Protein AF-A0A4Q3UYQ0-F1 (afdb_monomer)

Solvent-accessible surface area (backbone atoms only — not comparable to full-atom values): 10060 Å² total; per-residue (Å²): 137,75,75,47,80,30,72,49,69,65,50,44,48,53,47,32,62,75,56,55,23,42,40,63,14,33,82,71,46,78,46,80,43,70,61,41,48,67,47,98,85,73,45,77,47,71,92,47,56,22,35,35,39,37,34,36,37,36,89,45,87,76,68,15,7,39,38,37,38,37,37,52,31,77,47,76,48,78,72,67,94,58,71,24,77,53,42,48,73,51,74,48,73,46,68,61,86,85,43,81,62,42,81,24,42,28,47,33,44,76,55,30,39,41,31,23,52,34,36,34,35,32,81,34,44,91,57,56,73,87,72,74,85,89,58,95,64,78,87,70,77,84,70,80,62,93,78,75,74,79,75,80,76,70,80,82,74,94,79,78,89,73,89,82,90,84,132

Mean predicted aligned error: 9.39 Å

Secondary structure (DSSP, 8-state):
-PPEEE-SHHHHHHHHHHTGGGTTEEEEEEEEE---EE-TTS-EE----EEEEEEEEESSSTT-EEEEEEEEE-EEEE---PEES--EEEEEEPPGGGSS--EEEEEE-SSEEEEESEEEEEE-GGG-SS--SSS-------PPPTT----------S---------

Nearest PDB structures (foldseek):
  3oan-assembly1_A  TM=2.760E-01  e=1.697E+00  Eremothecium gossypii
  2wjr-assembly1_A  TM=1.764E-01  e=6.204E+00  Escherichia coli K-12

Structure (mmCIF, N/CA/C/O backbone):
data_AF-A0A4Q3UYQ0-F1
#
_entry.id   AF-A0A4Q3UYQ0-F1
#
loop_
_atom_site.group_PDB
_atom_site.id
_atom_site.type_symbol
_atom_site.label_atom_id
_atom_site.label_alt_id
_atom_site.label_comp_id
_atom_site.label_asym_id
_atom_site.label_entity_id
_atom_site.label_seq_id
_atom_site.pdbx_PDB_ins_code
_atom_site.Cartn_x
_atom_site.Cartn_y
_atom_site.Cartn_z
_atom_site.occupancy
_atom_site.B_iso_or_equiv
_atom_site.auth_seq_id
_atom_site.auth_comp_id
_atom_site.auth_asym_id
_atom_site.auth_atom_id
_atom_site.pdbx_PDB_model_num
ATOM 1 N N . MET A 1 1 ? -15.874 -14.006 -4.101 1.00 61.88 1 MET A N 1
ATOM 2 C CA . MET A 1 1 ? -15.043 -13.456 -3.013 1.00 61.88 1 MET A CA 1
ATOM 3 C C . MET A 1 1 ? -15.285 -11.968 -2.985 1.00 61.88 1 MET A C 1
ATOM 5 O O . MET A 1 1 ? -15.209 -11.344 -4.038 1.00 61.88 1 MET A O 1
ATOM 9 N N . GLU A 1 2 ? -15.646 -11.451 -1.817 1.00 89.06 2 GLU A N 1
ATOM 10 C CA . GLU A 1 2 ? -16.036 -10.055 -1.628 1.00 89.06 2 GLU A CA 1
ATOM 11 C C . GLU A 1 2 ? -14.804 -9.193 -1.340 1.00 89.06 2 GLU A C 1
ATOM 13 O O . GLU A 1 2 ? -13.881 -9.630 -0.655 1.00 89.06 2 GLU A O 1
ATOM 18 N N . TRP A 1 3 ? -14.787 -7.981 -1.893 1.00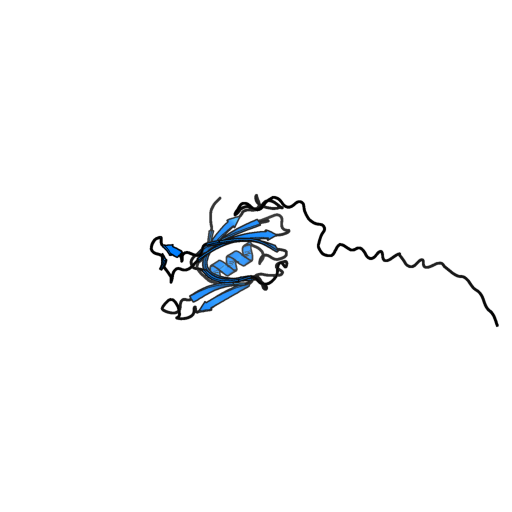 97.50 3 TRP A N 1
ATOM 19 C CA . TRP A 1 3 ? -13.757 -6.983 -1.620 1.00 97.50 3 TRP A CA 1
ATOM 20 C C . TRP A 1 3 ? -14.197 -6.090 -0.462 1.00 97.50 3 TRP A C 1
ATOM 22 O O . TRP A 1 3 ? -15.287 -5.519 -0.500 1.00 97.50 3 TRP A O 1
ATOM 32 N N . SER A 1 4 ? -13.317 -5.904 0.512 1.00 98.06 4 SER A N 1
ATOM 33 C CA . SER A 1 4 ? -13.482 -4.945 1.605 1.00 98.06 4 SER A CA 1
ATOM 34 C C . SER A 1 4 ? -12.833 -3.617 1.227 1.00 98.06 4 SER A C 1
ATOM 36 O O . SER A 1 4 ? -11.776 -3.611 0.601 1.00 98.06 4 SER A O 1
ATOM 38 N N . THR A 1 5 ? -13.451 -2.490 1.585 1.00 98.44 5 THR A N 1
ATOM 39 C CA . THR A 1 5 ? -12.921 -1.141 1.305 1.00 98.44 5 THR A CA 1
ATOM 40 C C . THR A 1 5 ? -12.381 -0.509 2.584 1.00 98.44 5 THR A C 1
ATOM 42 O O . THR A 1 5 ? -12.951 -0.708 3.649 1.00 98.44 5 THR A O 1
ATOM 45 N N . VAL A 1 6 ? -11.291 0.242 2.449 1.00 98.62 6 VAL A N 1
ATOM 46 C CA . VAL A 1 6 ? -10.626 1.034 3.482 1.00 98.62 6 VAL A CA 1
ATOM 47 C C . VAL A 1 6 ? -10.418 2.444 2.932 1.00 98.62 6 VAL A C 1
ATOM 49 O O . VAL A 1 6 ? -9.834 2.633 1.863 1.00 98.62 6 VAL A O 1
ATOM 52 N N . SER A 1 7 ? -10.914 3.430 3.660 1.00 98.00 7 SER A N 1
ATOM 53 C CA . SER A 1 7 ? -10.952 4.844 3.287 1.00 98.00 7 SER A CA 1
ATOM 54 C C . SER A 1 7 ? -10.630 5.786 4.449 1.00 98.00 7 SER A C 1
ATOM 56 O O . SER A 1 7 ? -10.416 6.975 4.218 1.00 98.00 7 SER A O 1
ATOM 58 N N . THR A 1 8 ? -10.536 5.268 5.677 1.00 98.38 8 THR A N 1
ATOM 59 C CA . THR A 1 8 ? -10.102 6.030 6.856 1.00 98.38 8 THR A CA 1
ATOM 60 C C . THR A 1 8 ? -8.922 5.380 7.573 1.00 98.38 8 THR A C 1
ATOM 62 O O . THR A 1 8 ? -8.540 4.237 7.304 1.00 98.38 8 THR A O 1
ATOM 65 N N . ARG A 1 9 ? -8.319 6.134 8.502 1.00 98.19 9 ARG A N 1
ATOM 66 C CA . ARG A 1 9 ? -7.212 5.658 9.334 1.00 98.19 9 ARG A CA 1
ATOM 67 C C . ARG A 1 9 ? -7.657 4.517 10.246 1.00 98.19 9 ARG A C 1
ATOM 69 O O . ARG A 1 9 ? -6.903 3.561 10.390 1.00 98.19 9 ARG A O 1
ATOM 76 N N . GLU A 1 10 ? -8.847 4.610 10.825 1.00 98.44 10 GLU A N 1
ATOM 77 C CA . GLU A 1 10 ? -9.428 3.591 11.703 1.00 98.44 10 GLU A CA 1
ATOM 78 C C . GLU A 1 10 ? -9.698 2.295 10.933 1.00 98.44 10 GLU A C 1
ATOM 80 O O . GLU A 1 10 ? -9.282 1.228 11.366 1.00 98.44 10 GLU A O 1
ATOM 85 N N . GLU A 1 11 ? -10.286 2.384 9.735 1.00 98.69 11 GLU A N 1
ATOM 86 C CA . GLU A 1 11 ? -10.513 1.213 8.877 1.00 98.69 11 GLU A CA 1
ATOM 87 C C . GLU A 1 11 ? -9.194 0.527 8.479 1.00 98.69 11 GLU A C 1
ATOM 89 O O . GLU A 1 11 ? -9.141 -0.693 8.314 1.00 98.69 11 GLU A O 1
ATOM 94 N N . LEU A 1 12 ? -8.112 1.302 8.332 1.00 98.69 12 LEU A N 1
ATOM 95 C CA . LEU A 1 12 ? -6.785 0.766 8.046 1.00 98.69 12 LEU A CA 1
ATOM 96 C C . LEU A 1 12 ? -6.148 0.089 9.276 1.00 98.69 12 LEU A C 1
ATOM 98 O O . LEU A 1 12 ? -5.474 -0.927 9.111 1.00 98.69 12 LEU A O 1
ATOM 102 N N . ASP A 1 13 ? -6.388 0.594 10.493 1.00 98.69 13 ASP A N 1
ATOM 103 C CA . ASP A 1 13 ? -6.015 -0.097 11.744 1.00 98.69 13 ASP A CA 1
ATOM 104 C C . ASP A 1 13 ? -6.778 -1.410 11.919 1.00 98.69 13 ASP A C 1
ATOM 106 O O . ASP A 1 13 ? -6.185 -2.439 12.256 1.00 98.69 13 ASP A O 1
ATOM 110 N N . ASP A 1 14 ? -8.087 -1.390 11.669 1.00 98.56 14 ASP A N 1
ATOM 111 C CA . ASP A 1 14 ? -8.936 -2.577 11.753 1.00 98.56 14 ASP A CA 1
ATOM 112 C C . ASP A 1 14 ? -8.465 -3.638 10.755 1.00 98.56 14 ASP A C 1
ATOM 114 O O . ASP A 1 14 ? -8.312 -4.812 11.100 1.00 98.56 14 ASP A O 1
ATOM 118 N N . PHE A 1 15 ? -8.150 -3.218 9.527 1.00 98.56 15 PHE A N 1
ATOM 119 C CA . PHE A 1 15 ? -7.535 -4.084 8.530 1.00 98.56 15 PHE A CA 1
ATOM 120 C C . PHE A 1 15 ? -6.223 -4.699 9.027 1.00 98.56 15 PHE A C 1
ATOM 122 O O . PHE A 1 15 ? -6.078 -5.920 8.965 1.00 98.56 15 PHE A O 1
ATOM 129 N N . LEU A 1 16 ? -5.291 -3.888 9.544 1.00 98.44 16 LEU A N 1
ATOM 130 C CA . LEU A 1 16 ? -4.011 -4.380 10.062 1.00 98.44 16 LEU A CA 1
ATOM 131 C C . LEU A 1 16 ? -4.198 -5.368 11.211 1.00 98.44 16 LEU A C 1
ATOM 133 O O . LEU A 1 16 ? -3.504 -6.380 11.262 1.00 98.44 16 LEU A O 1
ATOM 137 N N . THR A 1 17 ? -5.181 -5.136 12.078 1.00 98.06 17 THR A N 1
ATOM 138 C CA . THR A 1 17 ? -5.542 -6.072 13.147 1.00 98.06 17 THR A CA 1
ATOM 139 C C . THR A 1 17 ? -6.000 -7.417 12.573 1.00 98.06 17 THR A C 1
ATOM 141 O O . THR A 1 17 ? -5.552 -8.468 13.028 1.00 98.06 17 THR A O 1
ATOM 144 N N . VAL A 1 18 ? -6.843 -7.401 11.534 1.00 97.19 18 VAL A N 1
ATOM 145 C CA . VAL A 1 18 ? -7.347 -8.614 10.864 1.00 97.19 18 VAL A CA 1
ATOM 146 C C . VAL A 1 18 ? -6.225 -9.401 10.178 1.00 97.19 18 VAL A C 1
ATOM 148 O O . VAL A 1 18 ? -6.185 -10.627 10.278 1.00 97.19 18 VAL A O 1
ATOM 151 N N . VAL A 1 19 ? -5.292 -8.719 9.509 1.00 97.00 19 VAL A N 1
ATOM 152 C CA . VAL A 1 19 ? -4.157 -9.356 8.812 1.00 97.00 19 VAL A CA 1
ATOM 153 C C . VAL A 1 19 ? -2.908 -9.490 9.690 1.00 97.00 19 VAL A C 1
ATOM 155 O O . VAL A 1 19 ? -1.817 -9.731 9.170 1.00 97.00 19 VAL A O 1
ATOM 158 N N . GLY A 1 20 ? -3.033 -9.333 11.012 1.00 96.94 20 GLY A N 1
ATOM 159 C CA . GLY A 1 20 ? -1.935 -9.510 11.968 1.00 96.94 20 GLY A CA 1
ATOM 160 C C . GLY A 1 20 ? -0.696 -8.670 11.650 1.00 96.94 20 GLY A C 1
ATOM 161 O O . GLY A 1 20 ? 0.417 -9.186 11.699 1.00 96.94 20 GLY A O 1
ATOM 162 N N . SER A 1 21 ? -0.896 -7.421 11.227 1.00 97.31 21 SER A N 1
ATOM 163 C CA . SER A 1 21 ? 0.149 -6.488 10.791 1.00 97.31 21 SER A CA 1
ATOM 164 C C . SER A 1 21 ? 1.095 -7.045 9.726 1.00 97.31 21 SER A C 1
ATOM 166 O O . SER A 1 21 ? 2.211 -6.566 9.590 1.00 97.31 21 SER A O 1
ATOM 168 N N . PHE A 1 22 ? 0.684 -8.058 8.961 1.00 96.75 22 PHE A N 1
ATOM 169 C CA . PHE A 1 22 ? 1.566 -8.750 8.021 1.00 96.75 22 PHE A CA 1
ATOM 170 C C . PHE A 1 22 ? 2.855 -9.325 8.632 1.00 96.75 22 PHE A C 1
ATOM 172 O O . PHE A 1 22 ? 3.787 -9.592 7.880 1.00 96.75 22 PHE A O 1
ATOM 179 N N . HIS A 1 23 ? 2.894 -9.563 9.948 1.00 95.06 23 HIS A N 1
ATOM 180 C CA . HIS A 1 23 ? 4.025 -10.210 10.616 1.00 95.06 23 HIS A CA 1
ATOM 181 C C . HIS A 1 23 ? 4.341 -11.555 9.945 1.00 95.06 23 HIS A C 1
ATOM 183 O O . HIS A 1 23 ? 3.429 -12.308 9.580 1.00 95.06 23 HIS A O 1
ATOM 189 N N . ASP A 1 24 ? 5.632 -11.843 9.776 1.00 94.25 24 ASP A N 1
ATOM 190 C CA . ASP A 1 24 ? 6.147 -12.972 8.994 1.00 94.25 24 ASP A CA 1
ATOM 191 C C . ASP A 1 24 ? 5.616 -13.014 7.548 1.00 94.25 24 ASP A C 1
ATOM 193 O O . ASP A 1 24 ? 5.318 -14.077 6.978 1.00 94.25 24 ASP A O 1
ATOM 197 N N . GLY A 1 25 ? 5.421 -11.831 6.975 1.00 95.00 25 GLY A N 1
ATOM 198 C CA . GLY A 1 25 ? 4.946 -11.636 5.619 1.00 95.00 25 GLY A CA 1
ATOM 199 C C . GLY A 1 25 ? 6.074 -11.366 4.634 1.00 95.00 25 GLY A C 1
ATOM 200 O O . GLY A 1 25 ? 7.172 -10.964 5.001 1.00 95.00 25 GLY A O 1
ATOM 201 N N . ILE A 1 26 ? 5.778 -11.533 3.351 1.00 94.81 26 ILE A N 1
ATOM 202 C CA . ILE A 1 26 ? 6.612 -11.066 2.246 1.00 94.81 26 ILE A CA 1
ATOM 203 C C . ILE A 1 26 ? 5.762 -10.280 1.257 1.00 94.81 26 ILE A C 1
ATOM 205 O O . ILE A 1 26 ? 4.668 -10.703 0.866 1.00 94.81 26 ILE A O 1
ATOM 209 N N . LEU A 1 27 ? 6.291 -9.146 0.807 1.00 94.88 27 LEU A N 1
ATOM 210 C CA . LEU A 1 27 ? 5.743 -8.398 -0.315 1.00 94.88 27 LEU A CA 1
ATOM 211 C C . LEU A 1 27 ? 6.012 -9.178 -1.609 1.00 94.88 27 LEU A C 1
ATOM 213 O O . LEU A 1 27 ? 7.070 -9.063 -2.222 1.00 94.88 27 LEU A O 1
ATOM 217 N N . LYS A 1 28 ? 5.063 -10.031 -1.996 1.00 94.25 28 LYS A N 1
ATOM 218 C CA . LYS A 1 28 ? 5.247 -11.036 -3.048 1.00 94.25 28 LYS A CA 1
ATOM 219 C C . LYS A 1 28 ? 5.180 -10.434 -4.447 1.00 94.25 28 LYS A C 1
ATOM 221 O O . LYS A 1 28 ? 6.006 -10.766 -5.293 1.00 94.25 28 LYS A O 1
ATOM 226 N N . GLU A 1 29 ? 4.192 -9.582 -4.708 1.00 94.38 29 GLU A N 1
ATOM 227 C CA . GLU A 1 29 ? 4.009 -8.959 -6.021 1.00 94.38 29 GLU A CA 1
ATOM 228 C C . GLU A 1 29 ? 3.492 -7.531 -5.909 1.00 94.38 29 GLU A C 1
ATOM 230 O O . GLU A 1 29 ? 2.661 -7.213 -5.059 1.00 94.38 29 GLU A O 1
ATOM 235 N N . ILE A 1 30 ? 3.938 -6.693 -6.842 1.00 94.62 30 ILE A N 1
ATOM 236 C CA . ILE A 1 30 ? 3.463 -5.330 -7.055 1.00 94.62 30 ILE A CA 1
ATOM 237 C C . ILE A 1 30 ? 3.133 -5.184 -8.538 1.00 94.62 30 ILE A C 1
ATOM 239 O O . ILE A 1 30 ? 3.939 -5.523 -9.403 1.00 94.62 30 ILE A O 1
ATOM 243 N N . HIS A 1 31 ? 1.978 -4.602 -8.839 1.00 95.50 31 HIS A N 1
ATOM 244 C CA . HIS A 1 31 ? 1.637 -4.125 -10.171 1.00 95.50 31 HIS A CA 1
ATOM 245 C C . HIS A 1 31 ? 1.232 -2.654 -10.109 1.00 95.50 31 HIS A C 1
ATOM 247 O O . HIS A 1 31 ? 0.179 -2.300 -9.573 1.00 95.50 31 HIS A O 1
ATOM 253 N N . TRP A 1 32 ? 2.096 -1.805 -10.660 1.00 94.75 32 TRP A N 1
ATOM 254 C CA . TRP A 1 32 ? 1.940 -0.357 -10.691 1.00 94.75 32 TRP A CA 1
ATOM 255 C C . TRP A 1 32 ? 1.306 0.097 -12.003 1.00 94.75 32 TRP A C 1
ATOM 257 O O . TRP A 1 32 ? 1.810 -0.205 -13.085 1.00 94.75 32 TRP A O 1
ATOM 267 N N . VAL A 1 33 ? 0.241 0.890 -11.912 1.00 94.50 33 VAL A N 1
ATOM 268 C CA . VAL A 1 33 ? -0.402 1.516 -13.068 1.00 94.50 33 VAL A CA 1
ATOM 269 C C . VAL A 1 33 ? -0.305 3.026 -12.929 1.00 94.50 33 VAL A C 1
ATOM 271 O O . VAL A 1 33 ? -1.089 3.649 -12.211 1.00 94.50 33 VAL A O 1
ATOM 274 N N . ASN A 1 34 ? 0.625 3.629 -13.672 1.00 92.38 34 ASN A N 1
ATOM 275 C CA . ASN A 1 34 ? 0.658 5.078 -13.813 1.00 92.38 34 ASN A CA 1
ATOM 276 C C . ASN A 1 34 ? -0.488 5.520 -14.729 1.00 92.38 34 ASN A C 1
ATOM 278 O O . ASN A 1 34 ? -0.582 5.082 -15.875 1.00 92.38 34 ASN A O 1
ATOM 282 N N . ARG A 1 35 ? -1.375 6.379 -14.223 1.00 92.56 35 ARG A N 1
ATOM 283 C CA . ARG A 1 35 ? -2.493 6.921 -15.009 1.00 92.56 35 ARG A CA 1
ATOM 284 C C . ARG A 1 35 ? -2.084 8.105 -15.880 1.00 92.56 35 ARG A C 1
ATOM 286 O O . ARG A 1 35 ? -2.888 8.550 -16.698 1.00 92.56 35 ARG A O 1
ATOM 293 N N . GLN A 1 36 ? -0.871 8.619 -15.707 1.00 91.94 36 GLN A N 1
ATOM 294 C CA . GLN A 1 36 ? -0.268 9.558 -16.643 1.00 91.94 36 GLN A CA 1
ATOM 295 C C . GLN A 1 36 ? 0.185 8.815 -17.894 1.00 91.94 36 GLN A C 1
ATOM 297 O O . GLN A 1 36 ? 0.621 7.667 -17.829 1.00 91.94 36 GLN A O 1
ATOM 302 N N . PHE A 1 37 ? 0.095 9.476 -19.039 1.00 94.50 37 PHE A N 1
ATOM 303 C CA . PHE A 1 37 ? 0.515 8.892 -20.304 1.00 94.50 37 PHE A CA 1
ATOM 304 C C . PHE A 1 37 ? 0.972 9.971 -21.276 1.00 94.50 37 PHE A C 1
ATOM 306 O O . PHE A 1 37 ? 0.680 11.154 -21.104 1.00 94.50 37 PHE A O 1
ATOM 313 N N . VAL A 1 38 ? 1.694 9.548 -22.305 1.00 96.19 38 VAL A N 1
ATOM 314 C CA . VAL A 1 38 ? 1.954 10.361 -23.490 1.00 96.19 38 VAL A CA 1
ATOM 315 C C . VAL A 1 38 ? 1.021 9.851 -24.576 1.00 96.19 38 VAL A C 1
ATOM 317 O O . VAL A 1 38 ? 0.964 8.647 -24.829 1.00 96.19 38 VAL A O 1
ATOM 320 N N . ASP A 1 39 ? 0.232 10.742 -25.164 1.00 95.69 39 ASP A N 1
ATOM 321 C CA . ASP A 1 39 ? -0.712 10.358 -26.210 1.00 95.69 39 ASP A CA 1
ATOM 322 C C . ASP A 1 39 ? -0.035 10.224 -27.588 1.00 95.69 39 ASP A C 1
ATOM 324 O O . ASP A 1 39 ? 1.156 10.489 -27.763 1.00 95.69 39 ASP A O 1
ATOM 328 N N . ALA A 1 40 ? -0.804 9.803 -28.597 1.00 97.50 40 ALA A N 1
ATOM 329 C CA . ALA A 1 40 ? -0.306 9.602 -29.961 1.00 97.50 40 ALA A CA 1
ATOM 330 C C . ALA A 1 40 ? 0.213 10.892 -30.630 1.00 97.50 40 ALA A C 1
ATOM 332 O O . ALA A 1 40 ? 0.927 10.813 -31.627 1.00 97.50 40 ALA A O 1
ATOM 333 N N . SER A 1 41 ? -0.124 12.070 -30.092 1.00 97.69 41 SER A N 1
ATOM 334 C CA . SER A 1 41 ? 0.412 13.361 -30.541 1.00 97.69 41 SER A CA 1
ATOM 335 C C . SER A 1 41 ? 1.713 13.756 -29.833 1.00 97.69 41 SER A C 1
ATOM 337 O O . SER A 1 41 ? 2.200 14.866 -30.027 1.00 97.69 41 SER A O 1
ATOM 339 N N . LEU A 1 42 ? 2.291 12.846 -29.037 1.00 96.31 42 LEU A N 1
ATOM 340 C CA . LEU A 1 42 ? 3.445 13.080 -28.165 1.00 96.31 42 LEU A CA 1
ATOM 341 C C . LEU A 1 42 ? 3.176 14.125 -27.070 1.00 96.31 42 LEU A C 1
ATOM 343 O O . LEU A 1 42 ? 4.111 14.703 -26.515 1.00 96.31 42 LEU A O 1
ATOM 347 N N . SER A 1 43 ? 1.904 14.359 -26.738 1.00 96.00 43 SER A N 1
ATOM 348 C CA . SER A 1 43 ? 1.516 15.289 -25.684 1.00 96.00 43 SER A CA 1
ATOM 349 C C . SER A 1 43 ? 1.419 14.576 -24.339 1.00 96.00 43 SER A C 1
ATOM 351 O O . SER A 1 43 ? 0.878 13.473 -24.227 1.00 96.00 43 SER A O 1
ATOM 353 N N . MET A 1 44 ? 1.957 15.216 -23.303 1.00 95.31 44 MET A N 1
ATOM 354 C CA . MET A 1 44 ? 1.965 14.681 -21.948 1.00 95.31 44 MET A CA 1
ATOM 355 C C . MET A 1 44 ? 0.622 14.927 -21.253 1.00 95.31 44 MET A C 1
ATOM 357 O O . MET A 1 44 ? 0.196 16.065 -21.065 1.00 95.31 44 MET A O 1
ATOM 361 N N . GLN A 1 45 ? -0.004 13.848 -20.793 1.00 93.31 45 GLN A N 1
ATOM 362 C CA . GLN A 1 45 ? -1.233 13.846 -20.006 1.00 93.31 45 GLN A CA 1
ATOM 363 C C . GLN A 1 45 ? -0.880 13.583 -18.533 1.00 93.31 45 GLN A C 1
ATOM 365 O O . GLN A 1 45 ? -0.998 12.462 -18.034 1.00 93.31 45 GLN A O 1
ATOM 370 N N . ALA A 1 46 ? -0.378 14.619 -17.856 1.00 87.00 46 ALA A N 1
ATOM 371 C CA . ALA A 1 46 ? 0.113 14.560 -16.474 1.00 87.00 46 ALA A CA 1
ATOM 372 C C . ALA A 1 46 ? -1.003 14.728 -15.414 1.00 87.00 46 ALA A C 1
ATOM 374 O O . ALA A 1 46 ? -2.187 14.825 -15.737 1.00 87.00 46 ALA A O 1
ATOM 375 N N . TYR A 1 47 ? -0.604 14.777 -14.134 1.00 84.00 47 TYR A N 1
ATOM 376 C CA . TYR A 1 47 ? -1.453 15.103 -12.969 1.00 84.00 47 TYR A CA 1
ATOM 377 C C . TYR A 1 47 ? -2.579 14.105 -12.669 1.00 84.00 47 TYR A C 1
ATOM 379 O O . TYR A 1 47 ? -3.630 14.461 -12.140 1.00 84.00 47 TYR A O 1
ATOM 387 N N . ARG A 1 48 ? -2.348 12.831 -12.984 1.00 85.31 48 ARG A N 1
ATOM 388 C CA . ARG A 1 48 ? -3.222 11.719 -12.602 1.00 85.31 48 ARG A CA 1
ATOM 389 C C . ARG A 1 48 ? -2.480 10.837 -11.604 1.00 85.31 48 ARG A C 1
ATOM 391 O O . ARG A 1 48 ? -1.303 10.541 -11.821 1.00 85.31 48 ARG A O 1
ATOM 398 N N . LEU A 1 49 ? -3.151 10.471 -10.514 1.00 91.19 49 LEU A N 1
ATOM 399 C CA . LEU A 1 49 ? -2.598 9.575 -9.498 1.00 91.19 49 LEU A CA 1
ATOM 400 C C . LEU A 1 49 ? -2.570 8.140 -10.013 1.00 91.19 49 LEU A C 1
ATOM 402 O O . LEU A 1 49 ? -3.326 7.783 -10.917 1.00 91.19 49 LEU A O 1
ATOM 406 N N . SER A 1 50 ? -1.663 7.345 -9.463 1.00 95.06 50 SER A N 1
ATOM 407 C CA . SER A 1 50 ? -1.469 5.960 -9.892 1.00 95.06 50 SER A CA 1
ATOM 408 C C . SER A 1 50 ? -2.356 5.011 -9.096 1.00 95.06 50 SER A C 1
ATOM 410 O O . SER A 1 50 ? -2.842 5.364 -8.025 1.00 95.06 50 SER A O 1
ATOM 412 N N . ASP A 1 51 ? -2.530 3.798 -9.604 1.00 97.25 51 ASP A N 1
ATOM 413 C CA . ASP A 1 51 ? -3.128 2.701 -8.846 1.00 97.25 51 ASP A CA 1
ATOM 414 C C . ASP A 1 51 ? -2.087 1.599 -8.660 1.00 97.25 51 ASP A C 1
ATOM 416 O O . ASP A 1 51 ? -1.245 1.373 -9.535 1.00 97.25 51 ASP A O 1
ATOM 420 N N . VAL A 1 52 ? -2.158 0.888 -7.539 1.00 97.94 52 VAL A N 1
ATOM 421 C CA . VAL A 1 52 ? -1.250 -0.224 -7.237 1.00 97.94 52 VAL A CA 1
ATOM 422 C C . VAL A 1 52 ? -2.058 -1.447 -6.857 1.00 97.94 52 VAL A C 1
ATOM 424 O O . VAL A 1 52 ? -2.954 -1.365 -6.025 1.00 97.94 52 VAL A O 1
ATOM 427 N N . ARG A 1 53 ? -1.736 -2.600 -7.442 1.00 97.69 53 ARG A N 1
ATOM 428 C CA . ARG A 1 53 ? -2.120 -3.903 -6.886 1.00 97.69 53 ARG A CA 1
ATOM 429 C C . ARG A 1 53 ? -0.921 -4.517 -6.193 1.00 97.69 53 ARG A C 1
ATOM 431 O O . ARG A 1 53 ? 0.195 -4.412 -6.693 1.00 97.69 53 ARG A O 1
ATOM 438 N N . MET A 1 54 ? -1.164 -5.146 -5.060 1.00 97.25 54 MET A N 1
ATOM 439 C CA . MET A 1 54 ? -0.139 -5.717 -4.207 1.00 97.25 54 MET A CA 1
ATOM 440 C C . MET A 1 54 ? -0.614 -7.065 -3.677 1.00 97.25 54 MET A C 1
ATOM 442 O O . MET A 1 54 ? -1.790 -7.224 -3.351 1.00 97.25 54 MET A O 1
ATOM 446 N N . LEU A 1 55 ? 0.297 -8.026 -3.601 1.00 97.50 55 LEU A N 1
ATOM 447 C CA . LEU A 1 55 ? 0.069 -9.318 -2.969 1.00 97.50 55 LEU A CA 1
ATOM 448 C C . LEU A 1 55 ? 1.081 -9.476 -1.843 1.00 97.50 55 LEU A C 1
ATOM 450 O O . LEU A 1 55 ? 2.284 -9.392 -2.087 1.00 97.50 55 LEU A O 1
ATOM 454 N N . VAL A 1 56 ? 0.593 -9.738 -0.635 1.00 97.06 56 VAL A N 1
ATOM 455 C CA . VAL A 1 56 ? 1.433 -10.152 0.491 1.00 97.06 56 VAL A CA 1
ATOM 456 C C . VAL A 1 56 ? 1.103 -11.599 0.826 1.00 97.06 56 VAL A C 1
ATOM 458 O O . VAL A 1 56 ? -0.071 -11.945 0.948 1.00 97.06 56 VAL A O 1
ATOM 461 N N . GLN A 1 57 ? 2.127 -12.440 0.952 1.00 97.31 57 GLN A N 1
ATOM 462 C CA . GLN A 1 57 ? 2.004 -13.811 1.460 1.00 97.31 57 GLN A CA 1
ATOM 463 C C . GLN A 1 57 ? 2.570 -13.870 2.878 1.00 97.31 57 GLN A C 1
ATOM 465 O O . GLN A 1 57 ? 3.522 -13.158 3.174 1.00 97.31 57 GLN A O 1
ATOM 470 N N . ARG A 1 58 ? 1.998 -14.701 3.748 1.00 96.19 58 ARG A N 1
ATOM 471 C CA . ARG A 1 58 ? 2.386 -14.846 5.159 1.00 96.19 58 ARG A CA 1
ATOM 472 C C . ARG A 1 58 ? 2.529 -16.317 5.525 1.00 96.19 58 ARG A C 1
ATOM 474 O O . ARG A 1 58 ? 1.851 -17.161 4.941 1.00 96.19 58 ARG A O 1
ATOM 481 N N . GLN A 1 59 ? 3.326 -16.632 6.546 1.00 94.50 59 GLN A N 1
ATOM 482 C CA . GLN A 1 59 ? 3.476 -18.012 7.044 1.00 94.50 59 GLN A CA 1
ATOM 483 C C . GLN A 1 59 ? 2.314 -18.497 7.942 1.00 94.50 59 GLN A C 1
ATOM 485 O O . GLN A 1 59 ? 2.501 -19.331 8.826 1.00 94.50 59 GLN A O 1
ATOM 490 N N . TRP A 1 60 ? 1.107 -17.951 7.763 1.00 92.94 60 TRP A N 1
ATOM 491 C CA . TRP A 1 60 ? -0.077 -18.233 8.588 1.00 92.94 60 TRP A CA 1
ATOM 492 C C . TRP A 1 60 ? -1.128 -18.988 7.771 1.00 92.94 60 TRP A C 1
ATOM 494 O O . TRP A 1 60 ? -1.211 -18.800 6.563 1.00 92.94 60 TRP A O 1
ATOM 504 N N . ALA A 1 61 ? -1.937 -19.835 8.414 1.00 90.38 61 ALA A N 1
ATOM 505 C CA . ALA A 1 61 ? -2.945 -20.640 7.715 1.00 90.38 61 ALA A CA 1
ATOM 506 C C . ALA A 1 61 ? -4.139 -19.802 7.222 1.00 90.38 61 ALA A C 1
ATOM 508 O O . ALA A 1 61 ? -4.537 -19.915 6.063 1.00 90.38 61 ALA A O 1
ATOM 509 N N . ASP A 1 62 ? -4.680 -18.939 8.084 1.00 92.44 62 ASP A N 1
ATOM 510 C CA . ASP A 1 62 ? -5.790 -18.049 7.742 1.00 92.44 62 ASP A CA 1
ATOM 511 C C . ASP A 1 62 ? -5.262 -16.738 7.157 1.00 92.44 62 ASP A C 1
ATOM 513 O O . ASP A 1 62 ? -4.305 -16.156 7.680 1.00 92.44 62 ASP A O 1
ATOM 517 N N . LEU A 1 63 ? -5.891 -16.257 6.074 1.00 95.12 63 LEU A N 1
ATOM 518 C CA . LEU A 1 63 ? -5.436 -15.079 5.320 1.00 95.12 63 LEU A CA 1
ATOM 519 C C . LEU A 1 63 ? -3.950 -15.206 4.921 1.00 95.12 63 LEU A C 1
ATOM 521 O O . LEU A 1 63 ? -3.165 -14.259 5.026 1.00 95.12 63 LEU A O 1
ATOM 525 N N . SER A 1 64 ? -3.554 -16.412 4.516 1.00 97.06 64 SER A N 1
ATOM 526 C CA . SER A 1 64 ? -2.180 -16.776 4.152 1.00 97.06 64 SER A CA 1
ATOM 527 C C . SER A 1 64 ? -1.638 -15.959 2.975 1.00 97.06 64 SER A C 1
ATOM 529 O O . SER A 1 64 ? -0.431 -15.767 2.839 1.00 97.06 64 SER A O 1
ATOM 531 N N . ALA A 1 65 ? -2.533 -15.412 2.153 1.00 97.75 65 ALA A N 1
ATOM 532 C CA . ALA A 1 65 ? -2.213 -14.398 1.170 1.00 97.75 65 ALA A CA 1
ATOM 533 C C . ALA A 1 65 ? -3.335 -13.358 1.091 1.00 97.75 65 ALA A C 1
ATOM 535 O O . ALA A 1 65 ? -4.521 -13.689 1.127 1.00 97.75 65 ALA A O 1
ATOM 536 N N . VAL A 1 66 ? -2.950 -12.089 0.984 1.00 98.25 66 VAL A N 1
ATOM 537 C CA . VAL A 1 66 ? -3.871 -10.952 0.951 1.00 98.25 66 VAL A CA 1
ATOM 538 C C . VAL A 1 66 ? -3.584 -10.133 -0.291 1.00 98.25 66 VAL A C 1
ATOM 540 O O . VAL A 1 66 ? -2.467 -9.648 -0.496 1.00 98.25 66 VAL A O 1
ATOM 543 N N . GLU A 1 67 ? -4.610 -9.969 -1.117 1.00 98.50 67 GLU A N 1
ATOM 544 C CA . GLU A 1 67 ? -4.548 -9.073 -2.259 1.00 98.50 67 GLU A CA 1
ATOM 545 C C . GLU A 1 67 ? -5.073 -7.695 -1.856 1.00 98.50 67 GLU A C 1
ATOM 547 O O . GLU A 1 67 ? -6.181 -7.573 -1.334 1.00 98.50 67 GLU A O 1
ATOM 552 N N . MET A 1 68 ? -4.298 -6.656 -2.158 1.00 98.56 68 MET A N 1
ATOM 553 C CA . MET A 1 68 ? -4.651 -5.258 -1.935 1.00 98.56 68 MET A CA 1
ATOM 554 C C . MET A 1 68 ? -4.630 -4.482 -3.252 1.00 98.56 68 MET A C 1
ATOM 556 O O . MET A 1 68 ? -3.761 -4.676 -4.102 1.00 98.56 68 MET A O 1
ATOM 560 N N . ARG A 1 69 ? -5.582 -3.568 -3.418 1.00 98.38 69 ARG A N 1
ATOM 561 C CA . ARG A 1 69 ? -5.658 -2.598 -4.508 1.00 98.38 69 ARG A CA 1
ATOM 562 C C . ARG A 1 69 ? -5.743 -1.200 -3.916 1.00 98.38 69 ARG A C 1
ATOM 564 O O . ARG A 1 69 ? -6.765 -0.835 -3.350 1.00 98.38 69 ARG A O 1
ATOM 571 N N . PHE A 1 70 ? -4.693 -0.424 -4.105 1.00 98.56 70 PHE A N 1
ATOM 572 C CA . PHE A 1 70 ? -4.597 0.969 -3.703 1.00 98.56 70 PHE A CA 1
ATOM 573 C C . PHE A 1 70 ? -5.030 1.866 -4.859 1.00 98.56 70 PHE A C 1
ATOM 575 O O . PHE A 1 70 ? -4.603 1.670 -6.001 1.00 98.56 70 PHE A O 1
ATOM 582 N N . GLU A 1 71 ? -5.875 2.842 -4.553 1.00 97.62 71 GLU A N 1
ATOM 583 C CA . GLU A 1 71 ? -6.406 3.820 -5.497 1.00 97.62 71 GLU A CA 1
ATOM 584 C C . GLU A 1 71 ? -5.959 5.222 -5.068 1.00 97.62 71 GLU A C 1
ATOM 586 O O . GLU A 1 71 ? -5.898 5.537 -3.875 1.00 97.62 71 GLU A O 1
ATOM 591 N N . GLY A 1 72 ? -5.615 6.062 -6.046 1.00 95.94 72 GLY A N 1
ATOM 592 C CA . GLY A 1 72 ? -5.137 7.415 -5.753 1.00 95.94 72 GLY A CA 1
ATOM 593 C C . GLY A 1 72 ? -3.768 7.421 -5.065 1.00 95.94 72 GLY A C 1
ATOM 594 O O . GLY A 1 72 ? -3.539 8.170 -4.119 1.00 95.94 72 GLY A O 1
ATOM 595 N N . VAL A 1 73 ? -2.848 6.566 -5.513 1.00 96.62 73 VAL A N 1
ATOM 596 C CA . VAL A 1 73 ? -1.498 6.462 -4.952 1.00 96.62 73 VAL A CA 1
ATOM 597 C C . VAL A 1 73 ? -0.698 7.714 -5.292 1.00 96.62 73 VAL A C 1
ATOM 599 O O . VAL A 1 73 ? -0.476 8.042 -6.464 1.00 96.62 73 VAL A O 1
ATOM 602 N N . TRP A 1 74 ? -0.258 8.399 -4.241 1.00 94.94 74 TRP A N 1
ATOM 603 C CA . TRP A 1 74 ? 0.543 9.616 -4.315 1.00 94.94 74 TRP A CA 1
ATOM 604 C C . TRP A 1 74 ? 2.038 9.315 -4.339 1.00 94.94 74 TRP A C 1
ATOM 606 O O . TRP A 1 74 ? 2.800 9.932 -5.083 1.00 94.94 74 TRP A O 1
ATOM 616 N N . LYS A 1 75 ? 2.458 8.368 -3.501 1.00 93.19 75 LYS A N 1
ATOM 617 C CA . LYS A 1 75 ? 3.855 8.000 -3.288 1.00 93.19 75 LYS A CA 1
ATOM 618 C C . LYS A 1 75 ? 3.928 6.515 -2.986 1.00 93.19 75 LYS A C 1
ATOM 620 O O . LYS A 1 75 ? 3.121 6.007 -2.214 1.00 93.19 75 LYS A O 1
ATOM 625 N N . PHE A 1 76 ? 4.909 5.845 -3.570 1.00 95.38 76 PHE A N 1
ATOM 626 C CA . PHE A 1 76 ? 5.258 4.486 -3.200 1.00 95.38 76 PHE A CA 1
ATOM 627 C C . PHE A 1 76 ? 6.771 4.324 -3.269 1.00 95.38 76 PHE A C 1
ATOM 629 O O . PHE A 1 76 ? 7.373 4.597 -4.308 1.00 95.38 76 PHE A O 1
ATOM 636 N N . THR A 1 77 ? 7.362 3.913 -2.155 1.00 94.44 77 THR A N 1
ATOM 637 C CA . THR A 1 77 ? 8.7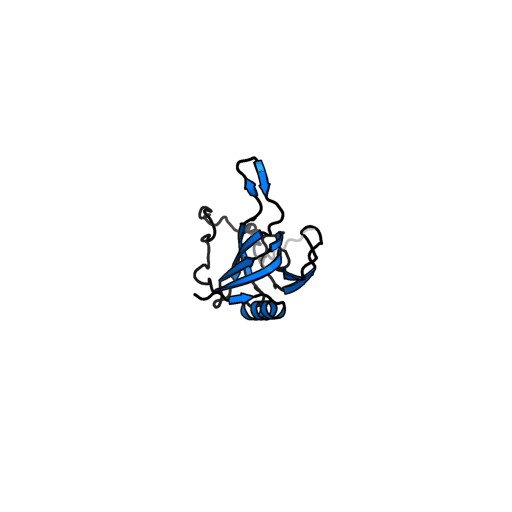83 3.595 -2.037 1.00 94.44 77 THR A CA 1
ATOM 638 C C . THR A 1 77 ? 8.912 2.108 -1.745 1.00 94.44 77 THR A C 1
ATOM 640 O O . THR A 1 77 ? 8.195 1.598 -0.888 1.00 94.44 77 THR A O 1
ATOM 643 N N . VAL A 1 78 ? 9.825 1.443 -2.449 1.00 92.25 78 VAL A N 1
ATOM 644 C CA . VAL A 1 78 ? 10.242 0.060 -2.199 1.00 92.25 78 VAL A CA 1
ATOM 645 C C . VAL A 1 78 ? 11.753 0.092 -2.037 1.00 92.25 78 VAL A C 1
ATOM 647 O O . VAL A 1 78 ? 12.433 0.556 -2.955 1.00 92.25 78 VAL A O 1
ATOM 650 N N . ASP A 1 79 ? 12.257 -0.337 -0.885 1.00 87.31 79 ASP A N 1
ATOM 651 C CA . ASP A 1 79 ? 13.693 -0.385 -0.599 1.00 87.31 79 ASP A CA 1
ATOM 652 C C . ASP A 1 79 ? 14.243 -1.813 -0.738 1.00 87.31 79 ASP A C 1
ATOM 654 O O . ASP A 1 79 ? 14.802 -2.171 -1.778 1.00 87.31 79 ASP A O 1
ATOM 658 N N . SER A 1 80 ? 14.034 -2.654 0.280 1.00 82.06 80 SER A N 1
ATOM 659 C CA . SER A 1 80 ? 14.617 -3.996 0.379 1.00 82.06 80 SER A CA 1
ATOM 660 C C . SER A 1 80 ? 13.599 -5.118 0.100 1.00 82.06 80 SER A C 1
ATOM 662 O O . SER A 1 80 ? 12.389 -4.936 0.225 1.00 82.06 80 SER A O 1
ATOM 664 N N . VAL A 1 81 ? 14.091 -6.306 -0.284 1.00 77.56 81 VAL A N 1
ATOM 665 C CA . VAL A 1 81 ? 13.287 -7.535 -0.491 1.00 77.56 81 VAL A CA 1
ATOM 666 C C . VAL A 1 81 ? 13.132 -8.368 0.796 1.00 77.56 81 VAL A C 1
ATOM 668 O O . VAL A 1 81 ? 13.071 -9.597 0.743 1.00 77.56 81 VAL A O 1
ATOM 671 N N . GLY A 1 82 ? 13.132 -7.708 1.956 1.00 83.19 82 GLY A N 1
ATOM 672 C CA . GLY A 1 82 ? 13.023 -8.336 3.272 1.00 83.19 82 GLY A CA 1
ATOM 673 C C . GLY A 1 82 ? 11.651 -8.945 3.579 1.00 83.19 82 GLY A C 1
ATOM 674 O O . GLY A 1 82 ? 10.674 -8.775 2.843 1.00 83.19 82 GLY A O 1
ATOM 675 N N . TRP A 1 83 ? 11.587 -9.675 4.694 1.00 90.75 83 TRP A N 1
ATOM 676 C CA . TRP A 1 83 ? 10.311 -10.023 5.315 1.00 90.75 83 TRP A CA 1
ATOM 677 C C . TRP A 1 83 ? 9.724 -8.805 6.034 1.00 90.75 83 TRP A C 1
ATOM 679 O O . TRP A 1 83 ? 10.427 -7.843 6.328 1.00 90.75 83 TRP A O 1
ATOM 689 N N . ILE A 1 84 ? 8.438 -8.875 6.346 1.00 94.25 84 ILE A N 1
ATOM 690 C CA . ILE A 1 84 ? 7.704 -7.860 7.096 1.00 94.25 84 ILE A CA 1
ATOM 691 C C . ILE A 1 84 ? 7.651 -8.314 8.561 1.00 94.25 84 ILE A C 1
ATOM 693 O O . ILE A 1 84 ? 7.080 -9.372 8.843 1.00 94.25 84 ILE A O 1
ATOM 697 N N . ASP A 1 85 ? 8.247 -7.543 9.476 1.00 93.44 85 ASP A N 1
ATOM 698 C CA . ASP A 1 85 ? 8.170 -7.791 10.926 1.00 93.44 85 ASP A CA 1
ATOM 699 C C . ASP A 1 85 ? 6.860 -7.213 11.483 1.00 93.44 85 ASP A C 1
ATOM 701 O O . ASP A 1 85 ? 6.141 -7.856 12.244 1.00 93.44 85 ASP A O 1
ATOM 705 N N . GLY A 1 86 ? 6.456 -6.036 11.009 1.00 95.00 86 GLY A N 1
ATOM 706 C CA . GLY A 1 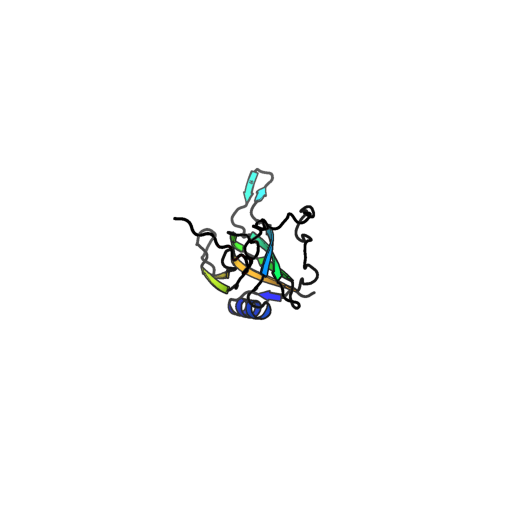86 ? 5.163 -5.460 11.331 1.00 95.00 86 GLY A CA 1
ATOM 707 C C . GLY A 1 86 ? 4.839 -4.217 10.517 1.00 95.00 86 GLY A C 1
ATOM 708 O O . GLY A 1 86 ? 5.495 -3.184 10.609 1.00 95.00 86 GLY A O 1
ATOM 709 N N . ALA A 1 87 ? 3.731 -4.278 9.789 1.00 97.19 87 ALA A N 1
ATOM 710 C CA . ALA A 1 87 ? 3.164 -3.125 9.125 1.00 97.19 87 ALA A CA 1
ATOM 711 C C . ALA A 1 87 ? 2.392 -2.234 10.105 1.00 97.19 87 ALA A C 1
ATOM 713 O O . ALA A 1 87 ? 1.607 -2.709 10.938 1.00 97.19 87 ALA A O 1
ATOM 714 N N . ILE A 1 88 ? 2.564 -0.924 9.942 1.00 98.19 88 ILE A N 1
ATOM 715 C CA . ILE A 1 88 ? 1.821 0.100 10.674 1.00 98.19 88 ILE A CA 1
ATOM 716 C C . ILE A 1 88 ? 1.064 1.007 9.714 1.00 98.19 88 ILE A C 1
ATOM 718 O O . ILE A 1 88 ? 1.405 1.162 8.539 1.00 98.19 88 ILE A O 1
ATOM 722 N N . ALA A 1 89 ? 0.040 1.657 10.250 1.00 98.31 89 ALA A N 1
ATOM 723 C CA . ALA A 1 89 ? -0.722 2.648 9.525 1.00 98.31 89 ALA A CA 1
ATOM 724 C C . ALA A 1 89 ? -0.513 4.047 10.107 1.00 98.31 89 ALA A C 1
ATOM 726 O O . ALA A 1 89 ? -0.346 4.251 11.314 1.00 98.31 89 ALA A O 1
ATOM 727 N N . ARG A 1 90 ? -0.514 5.040 9.225 1.00 97.75 90 ARG A N 1
ATOM 728 C CA . ARG A 1 90 ? -0.419 6.461 9.571 1.00 97.75 90 ARG A CA 1
ATOM 729 C C . ARG A 1 90 ? -1.181 7.292 8.546 1.00 97.75 90 ARG A C 1
ATOM 731 O O . ARG A 1 90 ? -1.670 6.763 7.552 1.00 97.75 90 ARG A O 1
ATOM 738 N N . THR A 1 91 ? -1.286 8.589 8.791 1.00 98.19 91 THR A N 1
ATOM 739 C CA . THR A 1 91 ? -1.728 9.547 7.777 1.00 98.19 91 THR A CA 1
ATOM 740 C C . THR A 1 91 ? -0.596 10.505 7.445 1.00 98.19 91 THR A C 1
ATOM 742 O O . THR A 1 91 ? 0.337 10.700 8.230 1.00 98.19 91 THR A O 1
ATOM 745 N N . GLU A 1 92 ? -0.640 11.084 6.253 1.00 97.25 92 GLU A N 1
ATOM 746 C CA . GLU A 1 92 ? 0.226 12.199 5.889 1.00 97.25 92 GLU A CA 1
ATOM 747 C C . GLU A 1 92 ? -0.526 13.198 5.012 1.00 97.25 92 GLU A C 1
ATOM 749 O O . GLU A 1 92 ? -1.515 12.862 4.365 1.00 97.25 92 GLU A O 1
ATOM 754 N N . LEU A 1 93 ? -0.053 14.441 4.990 1.00 96.75 93 LEU A N 1
ATOM 755 C CA . LEU A 1 93 ? -0.597 15.460 4.105 1.00 96.75 93 LEU A CA 1
ATOM 756 C C . LEU A 1 93 ? 0.203 15.479 2.797 1.00 96.75 93 LEU A C 1
ATOM 758 O O . LEU A 1 93 ? 1.432 15.581 2.815 1.00 96.75 93 LEU A O 1
ATOM 762 N N . SER A 1 94 ? -0.489 15.404 1.662 1.00 93.81 94 SER A N 1
ATOM 763 C CA . SER A 1 94 ? 0.133 15.474 0.342 1.00 93.81 94 SER A CA 1
ATOM 764 C C . SER A 1 94 ? 0.804 16.833 0.112 1.00 93.81 94 SER A C 1
ATOM 766 O O . SER A 1 94 ? 0.397 17.862 0.660 1.00 93.81 94 SER A O 1
ATOM 768 N N . SER A 1 95 ? 1.810 16.874 -0.765 1.00 90.44 95 SER A N 1
ATOM 769 C CA . SER A 1 95 ? 2.357 18.161 -1.203 1.00 90.44 95 SER A CA 1
ATOM 770 C C . SER A 1 95 ? 1.336 18.916 -2.063 1.00 90.44 95 SER A C 1
ATOM 772 O O . SER A 1 95 ? 0.456 18.318 -2.686 1.00 90.44 95 SER A O 1
ATOM 774 N N . ALA A 1 96 ? 1.488 20.238 -2.157 1.00 87.81 96 ALA A N 1
ATOM 775 C CA . ALA A 1 96 ? 0.627 21.072 -2.998 1.00 87.81 96 ALA A CA 1
ATOM 776 C C . ALA A 1 96 ? 0.935 20.958 -4.514 1.00 87.81 96 ALA A C 1
ATOM 778 O O . ALA A 1 96 ? 0.404 21.717 -5.323 1.00 87.81 96 ALA A O 1
ATOM 779 N N . MET A 1 97 ? 1.827 20.041 -4.918 1.00 82.50 97 MET A N 1
ATOM 780 C CA . MET A 1 97 ? 2.342 19.946 -6.291 1.00 82.50 97 MET A CA 1
ATOM 781 C C . MET A 1 97 ? 1.260 19.579 -7.316 1.00 82.50 97 MET A C 1
ATOM 783 O O . MET A 1 97 ? 1.319 20.040 -8.453 1.00 82.50 97 MET A O 1
ATOM 787 N N . LEU A 1 98 ? 0.278 18.760 -6.923 1.00 81.44 98 LEU A N 1
ATOM 788 C CA . LEU A 1 98 ? -0.807 18.298 -7.802 1.00 81.44 98 LEU A CA 1
ATOM 789 C C . LEU A 1 98 ? -2.170 18.925 -7.437 1.00 81.44 98 LEU A C 1
ATOM 791 O O . LEU A 1 98 ? -3.212 18.406 -7.834 1.00 81.44 98 LEU A O 1
ATOM 795 N N . GLY A 1 99 ? -2.177 20.025 -6.675 1.00 84.56 99 GLY A N 1
ATOM 796 C CA . GLY A 1 99 ? -3.391 20.721 -6.232 1.00 84.56 99 GLY A CA 1
ATOM 797 C C . GLY A 1 99 ? -3.395 21.025 -4.730 1.00 84.56 99 GLY A C 1
ATOM 798 O O . GLY A 1 99 ? -2.342 20.978 -4.098 1.00 84.56 99 GLY A O 1
ATOM 799 N N . PRO A 1 100 ? -4.562 21.352 -4.140 1.00 89.50 100 PRO A N 1
ATOM 800 C CA . PRO A 1 100 ? -4.683 21.528 -2.697 1.00 89.50 100 PRO A CA 1
ATOM 801 C C . PRO A 1 100 ? -4.184 20.285 -1.943 1.00 89.50 100 PRO A C 1
ATOM 803 O O . PRO A 1 100 ? -4.473 19.173 -2.397 1.00 89.50 100 PRO A O 1
ATOM 806 N N . PRO A 1 101 ? -3.469 20.453 -0.814 1.00 93.12 101 PRO A N 1
ATOM 807 C CA . PRO A 1 101 ? -3.047 19.335 0.019 1.00 93.12 101 PRO A CA 1
ATOM 808 C C . PRO A 1 101 ? -4.227 18.443 0.411 1.00 93.12 101 PRO A C 1
ATOM 810 O O . PRO A 1 101 ? -5.299 18.940 0.761 1.00 93.12 101 PRO A O 1
ATOM 813 N N . ARG A 1 102 ? -4.017 17.130 0.348 1.00 91.75 102 ARG A N 1
ATOM 814 C CA . ARG A 1 102 ? -4.999 16.098 0.695 1.00 91.75 102 ARG A CA 1
ATOM 815 C C . ARG A 1 102 ? -4.464 15.272 1.844 1.00 91.75 102 ARG A C 1
ATOM 817 O O . ARG A 1 102 ? -3.264 15.011 1.900 1.00 91.75 102 ARG A O 1
ATOM 824 N N . GLU A 1 103 ? -5.343 14.859 2.740 1.00 96.25 103 GLU A N 1
ATOM 825 C CA . GLU A 1 103 ? -4.992 13.830 3.709 1.00 96.25 103 GLU A CA 1
ATOM 826 C C . GLU A 1 103 ? -4.927 12.481 2.992 1.00 96.25 103 GLU A C 1
ATOM 828 O O . GLU A 1 103 ? -5.821 12.134 2.221 1.00 96.25 103 GLU A O 1
ATOM 833 N N . LEU A 1 104 ? -3.831 11.762 3.202 1.00 98.00 104 LEU A N 1
ATOM 834 C CA . LEU A 1 104 ? -3.560 10.462 2.613 1.00 98.00 104 LEU A CA 1
ATOM 835 C C . LEU A 1 104 ? -3.420 9.432 3.722 1.00 98.00 104 LEU A C 1
ATOM 837 O O . LEU A 1 104 ? -2.790 9.693 4.752 1.00 98.00 104 LEU A O 1
ATOM 841 N N . LEU A 1 105 ? -3.940 8.239 3.466 1.00 98.69 105 LEU A N 1
ATOM 842 C CA . LEU A 1 105 ? -3.601 7.058 4.238 1.00 98.69 105 LEU A CA 1
ATOM 843 C C . LEU A 1 105 ? -2.196 6.607 3.867 1.00 98.69 105 LEU A C 1
ATOM 845 O O . LEU A 1 105 ? -1.754 6.756 2.725 1.00 98.69 105 LEU A O 1
ATOM 849 N N . VAL A 1 106 ? -1.496 6.037 4.836 1.00 98.69 106 VAL A N 1
ATOM 850 C CA . VAL A 1 106 ? -0.179 5.460 4.627 1.00 98.69 106 VAL A CA 1
ATOM 851 C C . VAL A 1 106 ? -0.126 4.090 5.264 1.00 98.69 106 VAL A C 1
ATOM 853 O O . VAL A 1 106 ? -0.438 3.939 6.446 1.00 98.69 106 VAL A O 1
ATOM 856 N N . LEU A 1 107 ? 0.311 3.122 4.468 1.00 98.44 107 LEU A N 1
ATOM 857 C CA . LEU A 1 107 ? 0.659 1.787 4.915 1.00 98.44 107 LEU A CA 1
ATOM 858 C C . LEU A 1 107 ? 2.175 1.640 4.811 1.00 98.44 107 LEU A C 1
ATOM 860 O O . LEU A 1 107 ? 2.763 1.850 3.746 1.00 98.44 107 LEU A O 1
ATOM 864 N N . ASP A 1 108 ? 2.787 1.354 5.949 1.00 97.25 108 ASP A N 1
ATOM 865 C CA . ASP A 1 108 ? 4.227 1.344 6.150 1.00 97.25 108 ASP A CA 1
ATOM 866 C C . ASP A 1 108 ? 4.633 -0.080 6.533 1.00 97.25 108 ASP A C 1
ATOM 868 O O . ASP A 1 108 ? 4.311 -0.544 7.623 1.00 97.25 108 ASP A O 1
ATOM 872 N N . PHE A 1 109 ? 5.257 -0.784 5.592 1.00 94.81 109 PHE A N 1
ATOM 873 C CA . PHE A 1 109 ? 5.808 -2.130 5.746 1.00 94.81 109 PHE A CA 1
ATOM 874 C C . PHE A 1 109 ? 7.298 -2.070 6.117 1.00 94.81 109 PHE A C 1
ATOM 876 O O . PHE A 1 109 ? 8.061 -2.930 5.686 1.00 94.81 109 PHE A O 1
ATOM 883 N N . GLU A 1 110 ? 7.722 -1.017 6.824 1.00 89.12 110 GLU A N 1
ATOM 884 C CA . GLU A 1 110 ? 9.118 -0.706 7.150 1.00 89.12 110 GLU A CA 1
ATOM 885 C C . GLU A 1 110 ? 9.920 -0.297 5.905 1.00 89.12 110 GLU A C 1
ATOM 887 O O . GLU A 1 110 ? 9.995 0.883 5.558 1.00 89.12 110 GLU A O 1
ATOM 892 N N . ASP A 1 111 ? 10.462 -1.270 5.175 1.00 88.19 111 ASP A N 1
ATOM 893 C CA . ASP A 1 111 ? 11.296 -1.042 3.990 1.00 88.19 111 ASP A CA 1
ATOM 894 C C . ASP A 1 111 ? 10.479 -0.593 2.767 1.00 88.19 111 ASP A C 1
ATOM 896 O O . ASP A 1 111 ? 11.022 -0.157 1.750 1.00 88.19 111 ASP A O 1
ATOM 900 N N . SER A 1 112 ? 9.153 -0.721 2.823 1.00 94.06 112 SER A N 1
ATOM 901 C CA . SER A 1 112 ? 8.255 -0.296 1.751 1.00 94.06 112 SER A CA 1
ATOM 902 C C . SER A 1 112 ? 7.104 0.531 2.297 1.00 94.06 112 SER A C 1
ATOM 904 O O . SER A 1 112 ? 6.403 0.118 3.212 1.00 94.06 112 SER A O 1
ATOM 906 N N . VAL A 1 113 ? 6.855 1.693 1.698 1.00 96.81 113 VAL A N 1
ATOM 907 C CA . VAL A 1 113 ? 5.864 2.653 2.199 1.00 96.81 113 VAL A CA 1
ATOM 908 C C . VAL A 1 113 ? 5.007 3.162 1.058 1.00 96.81 113 VAL A C 1
ATOM 910 O O . VAL A 1 113 ? 5.528 3.728 0.094 1.00 96.81 113 VAL A O 1
ATOM 913 N N . ILE A 1 114 ? 3.688 3.025 1.188 1.00 98.06 114 ILE A N 1
ATOM 914 C CA . ILE A 1 114 ? 2.713 3.498 0.202 1.00 98.06 114 ILE A CA 1
ATOM 915 C C . ILE A 1 114 ? 1.754 4.519 0.814 1.00 98.06 114 ILE A C 1
ATOM 917 O O . ILE A 1 114 ? 1.182 4.291 1.875 1.00 98.06 114 ILE A O 1
ATOM 921 N N . SER A 1 115 ? 1.562 5.642 0.122 1.00 98.00 115 SER A N 1
ATOM 922 C CA . SER A 1 115 ? 0.640 6.723 0.488 1.00 98.00 115 SER A CA 1
ATOM 923 C C . SER A 1 115 ? -0.467 6.838 -0.560 1.00 98.00 115 SER A C 1
ATOM 925 O O . SER A 1 115 ? -0.173 6.981 -1.752 1.00 98.00 115 SER A O 1
ATOM 927 N N . PHE A 1 116 ? -1.729 6.767 -0.141 1.00 98.06 116 PHE A N 1
ATOM 928 C CA . PHE A 1 116 ? -2.881 6.553 -1.023 1.00 98.06 116 PH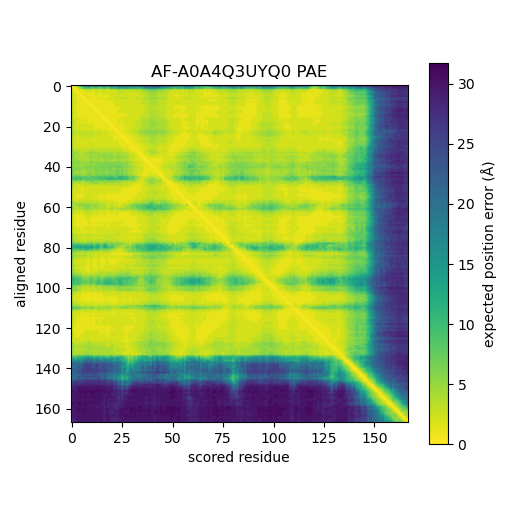E A CA 1
ATOM 929 C C . PHE A 1 116 ? -4.173 7.177 -0.474 1.00 98.06 116 PHE A C 1
ATOM 931 O O . PHE A 1 116 ? -4.252 7.540 0.697 1.00 98.06 116 PHE A O 1
ATOM 938 N N . GLU A 1 117 ? -5.191 7.308 -1.327 1.00 97.25 117 GLU A N 1
ATOM 939 C CA . GLU A 1 117 ? -6.499 7.864 -0.942 1.00 97.25 117 GLU A CA 1
ATOM 940 C C . GLU A 1 117 ? -7.440 6.785 -0.393 1.00 97.25 117 GLU A C 1
ATOM 942 O O . GLU A 1 117 ? -8.147 7.011 0.584 1.00 97.25 117 GLU A O 1
ATOM 947 N N . SER A 1 118 ? -7.456 5.601 -1.009 1.00 98.44 118 SER A N 1
ATOM 948 C CA . SER A 1 118 ? -8.244 4.461 -0.526 1.00 98.44 118 SER A CA 1
ATOM 949 C C . SER A 1 118 ? -7.631 3.127 -0.942 1.00 98.44 118 SER A C 1
ATOM 951 O O . SER A 1 118 ? -6.798 3.054 -1.849 1.00 98.44 118 SER A O 1
ATOM 953 N N . MET A 1 119 ? -8.039 2.058 -0.268 1.00 98.56 119 MET A N 1
ATOM 954 C CA . MET A 1 119 ? -7.605 0.698 -0.548 1.00 98.56 119 MET A CA 1
ATOM 955 C C . MET A 1 119 ? -8.808 -0.240 -0.575 1.00 98.56 119 MET A C 1
ATOM 957 O O . MET A 1 119 ? -9.757 -0.097 0.188 1.00 98.56 119 MET A O 1
ATOM 961 N N . LYS A 1 120 ? -8.753 -1.246 -1.440 1.00 98.69 120 LYS A N 1
ATOM 962 C CA . LYS A 1 120 ? -9.609 -2.427 -1.377 1.00 98.69 120 LYS A CA 1
ATOM 963 C C . LYS A 1 120 ? -8.752 -3.645 -1.094 1.00 98.69 120 LYS A C 1
ATOM 965 O O . LYS A 1 120 ? -7.646 -3.730 -1.619 1.00 98.69 120 LYS A O 1
ATOM 970 N N . TRP A 1 121 ? -9.250 -4.598 -0.325 1.00 98.69 121 TRP A N 1
ATOM 971 C CA . TRP A 1 121 ? -8.533 -5.842 -0.068 1.00 98.69 121 TRP A CA 1
ATOM 972 C C . TRP A 1 121 ? -9.465 -7.050 -0.075 1.00 98.69 121 TRP A C 1
ATOM 974 O O . TRP A 1 121 ? -10.681 -6.913 0.081 1.00 98.69 121 TRP A O 1
ATOM 984 N N . ARG A 1 122 ? -8.893 -8.234 -0.279 1.00 98.19 122 ARG A N 1
ATOM 985 C CA . ARG A 1 122 ? -9.598 -9.509 -0.138 1.00 98.19 122 ARG A CA 1
ATOM 986 C C . ARG A 1 122 ? -8.653 -10.613 0.316 1.00 98.19 122 ARG A C 1
ATOM 988 O O . ARG A 1 122 ? -7.442 -10.530 0.100 1.00 98.19 122 ARG A O 1
ATOM 995 N N . ASP A 1 123 ? -9.239 -11.665 0.874 1.00 97.88 123 ASP A N 1
ATOM 996 C CA . ASP A 1 123 ? -8.556 -12.948 1.000 1.00 97.88 123 ASP A CA 1
ATOM 997 C C . ASP A 1 123 ? -8.187 -13.464 -0.397 1.00 97.88 123 ASP A C 1
ATOM 999 O O . ASP A 1 123 ? -9.013 -13.469 -1.320 1.00 97.88 123 ASP A O 1
ATOM 1003 N N . ALA A 1 124 ? -6.922 -13.834 -0.539 1.00 97.44 124 ALA A N 1
ATOM 1004 C CA . ALA A 1 124 ? -6.360 -14.448 -1.725 1.00 97.44 124 ALA A CA 1
ATOM 1005 C C . ALA A 1 124 ? -5.505 -15.660 -1.334 1.00 97.44 124 ALA A C 1
ATOM 1007 O O . ALA A 1 124 ? -4.543 -15.973 -2.028 1.00 97.44 124 ALA A O 1
ATOM 1008 N N . SER A 1 125 ? -5.809 -16.325 -0.213 1.00 97.19 125 SER A N 1
ATOM 1009 C CA . SER A 1 125 ? -5.074 -17.489 0.303 1.00 97.19 125 SER A CA 1
ATOM 1010 C C . SER A 1 125 ? -4.910 -18.607 -0.730 1.00 97.19 125 SER A C 1
ATOM 1012 O O . SER A 1 125 ? -3.925 -19.340 -0.705 1.00 97.19 125 SER A O 1
ATOM 1014 N N . GLU A 1 126 ? -5.811 -18.700 -1.711 1.00 95.69 126 GLU A N 1
ATOM 1015 C CA . GLU A 1 126 ? -5.680 -19.597 -2.861 1.00 95.69 126 GLU A CA 1
ATOM 1016 C C . GLU A 1 126 ? -4.481 -19.272 -3.780 1.00 95.69 126 GLU A C 1
ATOM 1018 O O . GLU A 1 126 ? -4.159 -20.041 -4.688 1.00 95.69 126 GLU A O 1
ATOM 1023 N N . TRP A 1 127 ? -3.811 -18.136 -3.566 1.00 95.56 127 TRP A N 1
ATOM 1024 C CA . TRP A 1 127 ? -2.646 -17.663 -4.314 1.00 95.56 127 TRP A CA 1
ATOM 1025 C C . TRP A 1 127 ? -1.312 -17.850 -3.591 1.00 95.56 127 TRP A C 1
ATOM 1027 O O . TRP A 1 127 ? -0.299 -17.358 -4.094 1.00 95.56 127 TRP A O 1
ATOM 1037 N N . ILE A 1 128 ? -1.274 -18.565 -2.465 1.00 94.69 128 ILE A N 1
ATOM 1038 C CA . ILE A 1 128 ? -0.017 -18.896 -1.788 1.00 94.69 128 ILE A CA 1
ATOM 1039 C C . ILE A 1 128 ? 0.953 -19.669 -2.702 1.00 94.69 128 ILE A C 1
ATOM 1041 O O . ILE A 1 128 ? 0.547 -20.440 -3.576 1.00 94.69 128 ILE A O 1
ATOM 1045 N N . GLY A 1 129 ? 2.253 -19.470 -2.479 1.00 91.62 129 GLY A N 1
ATOM 1046 C CA . GLY A 1 129 ? 3.324 -20.202 -3.142 1.00 91.62 129 GLY A CA 1
ATOM 1047 C C . GLY A 1 129 ? 3.995 -19.437 -4.280 1.00 91.62 129 GLY A C 1
ATOM 1048 O O . GLY A 1 129 ? 3.942 -18.210 -4.375 1.00 91.62 129 GLY A O 1
ATOM 1049 N N . VAL A 1 130 ? 4.681 -20.199 -5.130 1.00 89.56 130 VAL A N 1
ATOM 1050 C CA . VAL A 1 130 ? 5.590 -19.694 -6.169 1.00 89.56 130 VAL A CA 1
ATOM 1051 C C . VAL A 1 130 ? 4.903 -18.861 -7.267 1.00 89.56 130 VAL A C 1
ATOM 1053 O O . VAL A 1 130 ? 5.464 -17.805 -7.586 1.00 89.56 130 VAL A O 1
ATOM 1056 N N . PRO A 1 131 ? 3.740 -19.263 -7.833 1.00 90.62 131 PRO A N 1
ATOM 1057 C CA . PRO A 1 131 ? 3.222 -18.669 -9.068 1.00 90.62 131 PRO A CA 1
ATOM 1058 C C . PRO A 1 131 ? 2.930 -17.170 -8.976 1.00 90.62 131 PRO A C 1
ATOM 1060 O O . PRO A 1 131 ? 2.274 -16.723 -8.034 1.00 90.62 131 PRO A O 1
ATOM 1063 N N . SER A 1 132 ? 3.337 -16.424 -10.007 1.00 90.94 132 SER A N 1
ATOM 1064 C CA . SER A 1 132 ? 2.981 -15.012 -10.171 1.00 90.94 132 SER A CA 1
ATOM 1065 C C . SER A 1 132 ? 1.526 -14.827 -10.613 1.00 90.94 132 SER A C 1
ATOM 1067 O O . SER A 1 132 ? 0.977 -15.639 -11.363 1.00 90.94 132 SER A O 1
ATOM 1069 N N . ARG A 1 133 ? 0.888 -13.741 -10.169 1.00 92.62 133 ARG A N 1
ATOM 1070 C CA . ARG A 1 133 ? -0.540 -13.454 -10.376 1.00 92.62 133 ARG A CA 1
ATOM 1071 C C . ARG A 1 133 ? -0.806 -12.213 -11.218 1.00 92.62 133 ARG A C 1
ATOM 1073 O O . ARG A 1 133 ? -1.835 -12.164 -11.892 1.00 92.62 133 ARG A O 1
ATOM 1080 N N . PHE A 1 134 ? 0.071 -11.211 -11.200 1.00 91.31 134 PHE A N 1
ATOM 1081 C CA . PHE A 1 134 ? -0.199 -9.923 -11.849 1.00 91.31 134 PHE A CA 1
ATOM 1082 C C . PHE A 1 134 ? 0.383 -9.757 -13.256 1.00 91.31 134 PHE A C 1
ATOM 1084 O O . PHE A 1 134 ? 0.007 -8.811 -13.948 1.00 91.31 134 PHE A O 1
ATOM 1091 N N . GLY A 1 135 ? 1.250 -10.653 -13.724 1.00 79.75 135 GLY A N 1
ATOM 1092 C CA . GLY A 1 135 ? 1.831 -10.538 -15.060 1.00 79.75 135 GLY A CA 1
ATOM 1093 C C . GLY A 1 135 ? 2.656 -11.751 -15.481 1.00 79.75 135 GLY A C 1
ATOM 1094 O O . GLY A 1 135 ? 2.847 -12.672 -14.687 1.00 79.75 135 GLY A O 1
ATOM 1095 N N . PRO A 1 136 ? 3.139 -11.765 -16.736 1.00 71.31 136 PRO A N 1
ATOM 1096 C CA . PRO A 1 136 ? 3.965 -12.843 -17.254 1.00 71.31 136 PRO A CA 1
ATOM 1097 C C . PRO A 1 136 ? 5.394 -12.696 -16.724 1.00 71.31 136 PRO A C 1
ATOM 1099 O O . PRO A 1 136 ? 6.251 -12.100 -17.373 1.00 71.31 136 PRO A O 1
ATOM 1102 N N . PHE A 1 137 ? 5.652 -13.246 -15.544 1.00 67.94 137 PHE A N 1
ATOM 1103 C CA . PHE A 1 137 ? 7.002 -13.631 -15.152 1.00 67.94 137 PHE A CA 1
ATOM 1104 C C . PHE A 1 137 ? 7.136 -15.136 -15.387 1.00 67.94 137 PHE A C 1
ATOM 1106 O O . PHE A 1 137 ? 6.212 -15.875 -15.034 1.00 67.94 137 PHE A O 1
ATOM 1113 N N . PRO A 1 138 ? 8.215 -15.606 -16.038 1.00 58.56 138 PRO A N 1
ATOM 1114 C CA . PRO A 1 138 ? 8.453 -17.037 -16.144 1.00 58.56 138 PRO A CA 1
ATOM 1115 C C . PRO A 1 138 ? 8.523 -17.630 -14.734 1.00 58.56 138 PRO A C 1
ATOM 1117 O O . PRO A 1 138 ? 9.052 -16.994 -13.820 1.00 58.56 138 PRO A O 1
ATOM 1120 N N . GLU A 1 139 ? 7.980 -18.836 -14.557 1.00 59.28 139 GLU A N 1
ATOM 1121 C CA . GLU A 1 139 ? 8.230 -19.610 -13.344 1.00 59.28 139 GLU A CA 1
ATOM 1122 C C . GLU A 1 139 ? 9.749 -19.770 -13.218 1.00 59.28 139 GLU A C 1
ATOM 1124 O O . GLU A 1 139 ? 10.383 -20.418 -14.050 1.00 59.28 139 GLU A O 1
ATOM 1129 N N . HIS A 1 140 ? 10.349 -19.109 -12.230 1.00 55.84 140 HIS A N 1
ATOM 1130 C CA . HIS A 1 140 ? 11.727 -19.391 -11.866 1.00 55.84 140 HIS A CA 1
ATOM 1131 C C . HIS A 1 140 ? 11.727 -20.731 -11.130 1.00 55.84 140 HIS A C 1
ATOM 1133 O O . HIS A 1 140 ? 11.030 -20.882 -10.122 1.00 55.84 140 HIS A O 1
ATOM 1139 N N . GLU A 1 141 ? 12.511 -21.700 -11.617 1.00 59.44 141 GLU A N 1
ATOM 1140 C CA . GLU A 1 141 ? 12.997 -22.758 -10.730 1.00 59.44 141 GLU A CA 1
ATOM 1141 C C . GLU A 1 141 ? 13.671 -22.058 -9.540 1.00 59.44 141 GLU A C 1
ATOM 1143 O O . GLU A 1 141 ? 14.391 -21.077 -9.756 1.00 59.44 141 GLU A O 1
ATOM 1148 N N . PRO A 1 142 ? 13.386 -22.459 -8.292 1.00 58.88 142 PRO A N 1
ATOM 1149 C CA . PRO A 1 142 ? 13.959 -21.788 -7.139 1.00 58.88 142 PRO A CA 1
ATOM 1150 C C . PRO A 1 142 ? 15.486 -21.884 -7.214 1.00 58.88 142 PRO A C 1
ATOM 1152 O O . PRO A 1 142 ? 16.044 -22.975 -7.097 1.00 58.88 142 PRO A O 1
ATOM 1155 N N . ASP A 1 143 ? 16.150 -20.744 -7.413 1.00 62.16 143 ASP A N 1
ATOM 1156 C CA . ASP A 1 143 ? 17.589 -20.635 -7.193 1.00 62.16 143 ASP A CA 1
ATOM 1157 C C . ASP A 1 143 ? 17.885 -21.014 -5.730 1.00 62.16 143 ASP A C 1
ATOM 1159 O O . ASP A 1 143 ? 17.073 -20.751 -4.833 1.00 62.16 143 ASP A O 1
ATOM 1163 N N . GLU A 1 144 ? 19.038 -21.646 -5.474 1.00 59.22 144 GLU A N 1
ATOM 1164 C CA . GLU A 1 144 ? 19.480 -21.914 -4.100 1.00 59.22 144 GLU A CA 1
ATOM 1165 C C . GLU A 1 144 ? 19.395 -20.625 -3.263 1.00 59.22 144 GLU A C 1
ATOM 1167 O O . GLU A 1 144 ? 19.773 -19.555 -3.756 1.00 59.22 144 GLU A O 1
ATOM 1172 N N . PRO A 1 145 ? 18.933 -20.695 -1.997 1.00 62.81 145 PRO A N 1
ATOM 1173 C CA . PRO A 1 145 ? 18.830 -19.516 -1.152 1.00 62.81 145 PRO A CA 1
ATOM 1174 C C . PRO A 1 145 ? 20.155 -18.754 -1.140 1.00 62.81 145 PRO A C 1
ATOM 1176 O O . PRO A 1 145 ? 21.213 -19.326 -0.851 1.00 62.81 145 PRO A O 1
ATOM 1179 N N . ILE A 1 146 ? 20.102 -17.453 -1.432 1.00 61.06 146 ILE A N 1
ATOM 1180 C CA . ILE A 1 146 ? 21.263 -16.571 -1.317 1.00 61.06 146 ILE A CA 1
ATOM 1181 C C . ILE A 1 146 ? 21.722 -16.622 0.149 1.00 61.06 146 ILE A C 1
ATOM 1183 O O . ILE A 1 146 ? 21.077 -16.060 1.027 1.00 61.06 146 ILE A O 1
ATOM 1187 N N . GLY A 1 147 ? 22.814 -17.347 0.418 1.00 56.12 147 GLY A N 1
ATOM 1188 C CA . GLY A 1 147 ? 23.329 -17.585 1.774 1.00 56.12 147 GLY A CA 1
ATOM 1189 C C . GLY A 1 147 ? 23.500 -19.055 2.177 1.00 56.12 147 GLY A C 1
ATOM 1190 O O . GLY A 1 147 ? 24.120 -19.313 3.204 1.00 56.12 147 GLY A O 1
ATOM 1191 N N . ALA A 1 148 ? 23.065 -20.027 1.367 1.00 49.44 148 ALA A N 1
ATOM 1192 C CA .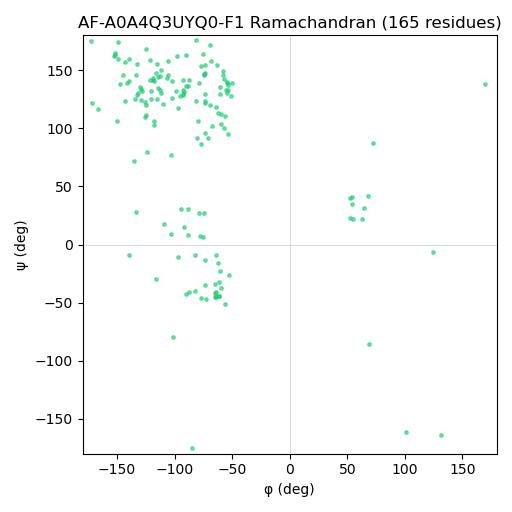 ALA A 1 148 ? 23.205 -21.465 1.647 1.00 49.44 148 ALA A CA 1
ATOM 1193 C C . ALA A 1 148 ? 24.635 -22.033 1.460 1.00 49.44 148 ALA A C 1
ATOM 1195 O O . ALA A 1 148 ? 24.812 -23.219 1.188 1.00 49.44 148 ALA A O 1
ATOM 1196 N N . LYS A 1 149 ? 25.693 -21.224 1.620 1.00 44.09 149 LYS A N 1
ATOM 1197 C CA . LYS A 1 149 ? 27.051 -21.776 1.738 1.00 44.09 149 LYS A CA 1
ATOM 1198 C C . LYS A 1 149 ? 27.262 -22.264 3.165 1.00 44.09 149 LYS A C 1
ATOM 1200 O O . LYS A 1 149 ? 27.720 -21.518 4.026 1.00 44.09 149 LYS A O 1
ATOM 1205 N N . GLU A 1 150 ? 26.956 -23.538 3.387 1.00 44.81 150 GLU A N 1
ATOM 1206 C CA . GLU A 1 150 ? 27.375 -24.284 4.570 1.00 44.81 150 GLU A CA 1
ATOM 1207 C C . GLU A 1 150 ? 28.907 -24.2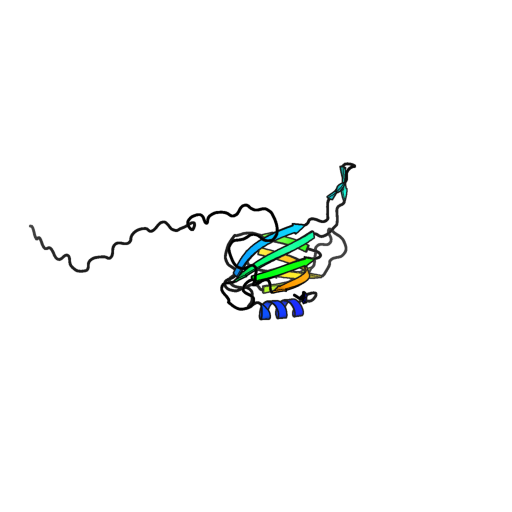62 4.687 1.00 44.81 150 GLU A C 1
ATOM 1209 O O . GLU A 1 150 ? 29.639 -25.024 4.053 1.00 44.81 150 GLU A O 1
ATOM 1214 N N . GLY A 1 151 ? 29.420 -23.385 5.546 1.00 44.88 151 GLY A N 1
ATOM 1215 C CA . GLY A 1 151 ? 30.672 -23.656 6.228 1.00 44.88 151 GLY A CA 1
ATOM 1216 C C . GLY A 1 151 ? 30.424 -24.822 7.174 1.00 44.88 151 GLY A C 1
ATOM 1217 O O . GLY A 1 151 ? 29.829 -24.637 8.230 1.00 44.88 151 GLY A O 1
ATOM 1218 N N . VAL A 1 152 ? 30.857 -26.021 6.784 1.00 41.91 152 VAL A N 1
ATOM 1219 C CA . VAL A 1 152 ? 30.904 -27.207 7.644 1.00 41.91 152 VAL A CA 1
ATOM 1220 C C . VAL A 1 152 ? 31.683 -26.858 8.917 1.00 41.91 152 VAL A C 1
ATOM 1222 O O . VAL A 1 152 ? 32.913 -26.933 8.949 1.00 41.91 152 VAL A O 1
ATOM 1225 N N . ILE A 1 153 ? 30.986 -26.482 9.989 1.00 48.91 153 ILE A N 1
ATOM 1226 C CA . ILE A 1 153 ? 31.551 -26.542 11.333 1.00 48.91 153 ILE A CA 1
ATOM 1227 C C . ILE A 1 153 ? 31.563 -28.027 11.678 1.00 48.91 153 ILE A C 1
ATOM 1229 O O . ILE A 1 153 ? 30.552 -28.599 12.084 1.00 48.91 153 ILE A O 1
ATOM 1233 N N . LYS A 1 154 ? 32.710 -28.682 11.464 1.00 42.69 154 LYS A N 1
ATOM 1234 C CA . LYS A 1 154 ? 32.937 -30.005 12.050 1.00 42.69 154 LYS A CA 1
ATOM 1235 C C . LYS A 1 154 ? 32.743 -29.881 13.566 1.00 42.69 154 LYS A C 1
ATOM 1237 O O . LYS A 1 154 ? 33.321 -28.963 14.153 1.00 42.69 154 LYS A O 1
ATOM 1242 N N . PRO A 1 155 ? 31.988 -30.783 14.212 1.00 39.59 155 PRO A N 1
ATOM 1243 C CA . PRO A 1 155 ? 31.973 -30.852 15.664 1.00 39.59 155 PRO A CA 1
ATOM 1244 C C . PRO A 1 155 ? 33.410 -31.018 16.168 1.00 39.59 155 PRO A C 1
ATOM 1246 O O . PRO A 1 155 ? 34.157 -31.855 15.658 1.00 39.59 155 PRO A O 1
ATOM 1249 N N . LEU A 1 156 ? 33.809 -30.199 17.140 1.00 46.69 156 LEU A N 1
ATOM 1250 C CA . LEU A 1 156 ? 35.026 -30.432 17.912 1.00 46.69 156 LEU A CA 1
ATOM 1251 C C . LEU A 1 156 ? 34.858 -31.764 18.650 1.00 46.69 156 LEU A C 1
ATOM 1253 O O . LEU A 1 156 ? 34.006 -31.876 19.528 1.00 46.69 156 LEU A O 1
ATOM 1257 N N . ASP A 1 157 ? 35.661 -32.758 18.278 1.00 47.59 157 ASP A N 1
ATOM 1258 C CA . ASP A 1 157 ? 35.762 -34.030 18.991 1.00 47.59 157 ASP A CA 1
ATOM 1259 C C . ASP A 1 157 ? 36.318 -33.763 20.406 1.00 47.59 157 ASP A C 1
ATOM 1261 O O . ASP A 1 157 ? 37.449 -33.283 20.531 1.00 47.59 157 ASP A O 1
ATOM 1265 N N . PRO A 1 158 ? 35.586 -34.060 21.497 1.00 44.38 158 PRO A N 1
ATOM 1266 C CA . PRO A 1 158 ? 36.057 -33.787 22.857 1.00 44.38 158 PRO A CA 1
ATOM 1267 C C . PRO A 1 158 ? 37.092 -34.808 23.367 1.00 44.38 158 PRO A C 1
ATOM 1269 O O . PRO A 1 158 ? 37.496 -34.756 24.529 1.00 44.38 158 PRO A O 1
ATOM 1272 N N . HIS A 1 159 ? 37.563 -35.725 22.518 1.00 48.31 159 HIS A N 1
ATOM 1273 C CA . HIS A 1 159 ? 38.499 -36.780 22.898 1.00 48.31 159 HIS A CA 1
ATOM 1274 C C . HIS A 1 159 ? 39.640 -36.955 21.886 1.00 48.31 159 HIS A C 1
ATOM 1276 O O . HIS A 1 159 ? 39.746 -37.975 21.216 1.00 48.31 159 HIS A O 1
ATOM 1282 N N . SER A 1 160 ? 40.571 -36.000 21.841 1.00 41.31 160 SER A N 1
ATOM 1283 C CA . SER A 1 160 ? 41.941 -36.282 21.387 1.00 41.31 160 SER A CA 1
ATOM 1284 C C . SER A 1 160 ? 42.951 -35.866 22.456 1.00 41.31 160 SER A C 1
ATOM 1286 O O . SER A 1 160 ? 43.579 -34.809 22.402 1.00 41.31 160 SER A O 1
ATOM 1288 N N . SER A 1 161 ? 43.098 -36.719 23.468 1.00 44.16 161 SER A N 1
ATOM 1289 C CA . SER A 1 161 ? 44.247 -36.708 24.365 1.00 44.16 161 SER A CA 1
ATOM 1290 C C . SER A 1 161 ? 45.431 -37.411 23.694 1.00 44.16 161 SER A C 1
ATOM 1292 O O . SER A 1 161 ? 45.470 -38.63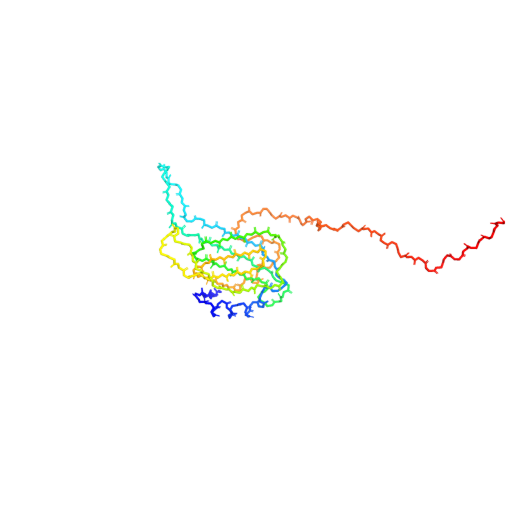6 23.641 1.00 44.16 161 SER A O 1
ATOM 1294 N N . THR A 1 162 ? 46.419 -36.643 23.248 1.00 41.16 162 THR A N 1
ATOM 1295 C CA . THR A 1 162 ? 47.827 -37.057 23.097 1.00 41.16 162 THR A CA 1
ATOM 1296 C C . THR A 1 162 ? 48.637 -35.771 23.309 1.00 41.16 162 THR A C 1
ATOM 1298 O O . THR A 1 162 ? 48.525 -34.848 22.517 1.00 41.16 162 THR A O 1
ATOM 1301 N N . GLY A 1 163 ? 49.345 -35.530 24.411 1.00 38.31 163 GLY A N 1
ATOM 1302 C CA . GLY A 1 163 ? 50.335 -36.410 25.006 1.00 38.31 163 GLY A CA 1
ATOM 1303 C C . GLY A 1 163 ? 51.586 -36.410 24.132 1.00 38.31 163 GLY A C 1
ATOM 1304 O O . GLY A 1 163 ? 51.676 -37.253 23.253 1.00 38.31 163 GLY A O 1
ATOM 1305 N N . THR A 1 164 ? 52.520 -35.475 24.349 1.00 39.41 164 THR A N 1
ATOM 1306 C CA . THR A 1 164 ? 53.978 -35.675 24.195 1.00 39.41 164 THR A CA 1
ATOM 1307 C C . THR A 1 164 ? 54.720 -34.507 24.848 1.00 39.41 164 THR A C 1
ATOM 1309 O O . THR A 1 164 ? 54.599 -33.358 24.431 1.00 39.41 164 THR A O 1
ATOM 1312 N N . SER A 1 165 ? 55.487 -34.831 25.887 1.00 41.19 165 SER A N 1
ATOM 1313 C CA . SER A 1 165 ? 56.558 -34.006 26.430 1.00 41.19 165 SER A CA 1
ATOM 1314 C C . SER A 1 165 ? 57.805 -34.087 25.548 1.00 41.19 165 SER A C 1
ATOM 1316 O O . SER A 1 165 ? 58.033 -35.098 24.884 1.00 41.19 165 SER A O 1
ATOM 1318 N N . ARG A 1 166 ? 58.612 -33.025 25.589 1.00 38.84 166 ARG A N 1
ATOM 1319 C CA . ARG A 1 166 ? 60.066 -32.919 25.331 1.00 38.84 166 ARG A CA 1
ATOM 1320 C C . ARG A 1 166 ? 60.354 -31.416 25.280 1.00 38.84 166 ARG A C 1
ATOM 1322 O O . ARG A 1 166 ? 59.573 -30.692 24.678 1.00 38.84 166 ARG A O 1
ATOM 1329 N N . SER A 1 167 ? 61.412 -30.855 25.833 1.00 46.50 167 SER A N 1
ATOM 1330 C CA . SER A 1 167 ? 62.492 -31.255 26.743 1.00 46.50 167 SER A CA 1
ATOM 1331 C C . SER A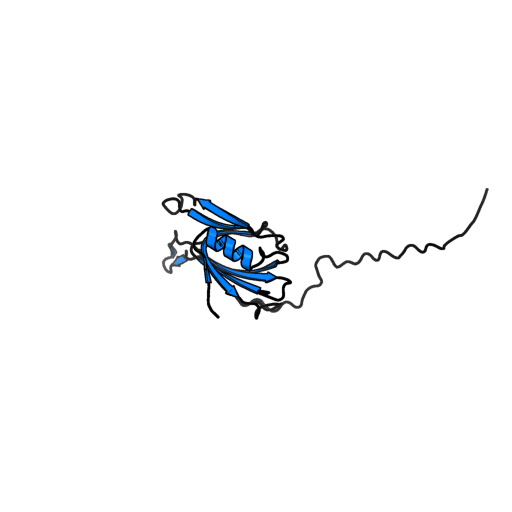 1 167 ? 63.199 -29.944 27.065 1.00 46.50 167 SER A C 1
ATOM 1333 O O . SER A 1 167 ? 63.337 -29.160 26.097 1.00 46.50 167 SER 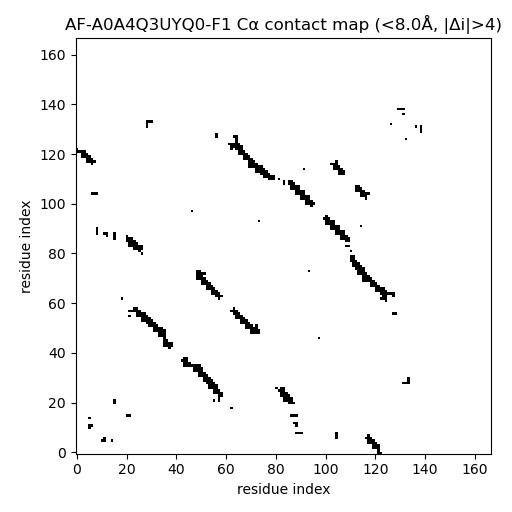A O 1
#

Foldseek 3Di:
DDKDKFQDQVSVVVVCVVCVQQAQKFFQDKDKADPWDQDPVRDTPDLAAIKMWTKMAHPDDPLRIKIKIFARWPDKAAADRDGQRGKDKDWDWHDCPSHPIDIWIWIPSPRIIITGRMMMMDRPSVPDDQDDDPDDDPRDPDDDPPPPPDPPPDPDDPDDDDDDDDD

Sequence (167 aa):
MEWSTVSTREELDDFLTVVGSFHDGILKEIHWVNRQFVDASLSMQAYRLSDVRMLVQRQWADLSAVEMRFEGVWKFTVDSVGWIDGAIARTELSSAMLGPPRELLVLDFEDSVISFESMKWRDASEWIGVPSRFGPFPEHEPDEPIGAKEGVIKPLDPHSSTGTSRS

pLDDT: mean 85.95, std 18.47, range [38.31, 98.69]

Radius of gyration: 23.59 Å; Cα contacts (8 Å, |Δi|>4): 300; chains: 1; bounding box: 78×59×57 Å